Protein AF-A0A520I7R9-F1 (afdb_monomer_lite)

Foldseek 3Di:
DDDDDDDDDDPDPPDDPDDDPVPVCNVCLVVVLVVQLVVQLVVCCVPCPPCSSVQSNLCSQCQVVVHADQDLVSLLSPLVVLVSVLVVCCVVVVDDPVVNVVSLVVSLVSNVSSLLSNLLCLNDAPVSSVVSDDPSNPPDDPPVNVVSNVNSVVNVVVVVVVVVVD

Structure (mmCIF, N/CA/C/O backbone):
data_AF-A0A520I7R9-F1
#
_entry.id   AF-A0A520I7R9-F1
#
loop_
_atom_site.group_PDB
_atom_site.id
_atom_site.type_symbol
_atom_site.label_atom_id
_atom_site.label_alt_id
_atom_site.label_comp_id
_atom_site.label_asym_id
_atom_site.label_entity_id
_atom_site.label_seq_id
_atom_site.pdbx_PDB_ins_code
_atom_site.Cartn_x
_atom_site.Cartn_y
_atom_site.Cartn_z
_atom_site.occupancy
_atom_site.B_iso_or_equiv
_atom_site.auth_seq_id
_atom_site.auth_comp_id
_atom_site.auth_asym_id
_atom_site.auth_atom_id
_atom_site.pdbx_PDB_model_num
ATOM 1 N N . MET A 1 1 ? 19.667 33.633 4.169 1.00 46.28 1 MET A N 1
ATOM 2 C CA . MET A 1 1 ? 18.527 33.065 4.924 1.00 46.28 1 MET A CA 1
ATOM 3 C C . MET A 1 1 ? 17.908 34.174 5.756 1.00 46.28 1 MET A C 1
ATOM 5 O O . MET A 1 1 ? 18.568 34.655 6.665 1.00 46.28 1 MET A O 1
ATOM 9 N N . GLN A 1 2 ? 16.703 34.635 5.418 1.00 54.66 2 GLN A N 1
ATOM 10 C CA . GLN A 1 2 ? 15.961 35.559 6.283 1.00 54.66 2 GLN A CA 1
ATOM 11 C C . GLN A 1 2 ? 15.279 34.754 7.394 1.00 54.66 2 GLN A C 1
ATOM 13 O O . GLN A 1 2 ? 14.670 33.720 7.122 1.00 54.66 2 GLN A O 1
ATOM 18 N N . ALA A 1 3 ? 15.419 35.198 8.643 1.00 65.56 3 ALA A N 1
ATOM 19 C CA . ALA A 1 3 ? 14.772 34.566 9.783 1.00 65.56 3 ALA A CA 1
ATOM 20 C C . ALA A 1 3 ? 13.259 34.826 9.720 1.00 65.56 3 ALA A C 1
ATOM 22 O O . ALA A 1 3 ? 12.822 35.976 9.749 1.00 65.56 3 ALA A O 1
ATOM 23 N N . LEU A 1 4 ? 12.460 33.762 9.620 1.00 74.81 4 LEU A N 1
ATOM 24 C CA . LEU A 1 4 ? 11.009 33.848 9.777 1.00 74.81 4 LEU A CA 1
ATOM 25 C C . LEU A 1 4 ? 10.708 34.313 11.215 1.00 74.81 4 LEU A C 1
ATOM 27 O O . LEU A 1 4 ? 11.327 33.830 12.164 1.00 74.81 4 LEU A O 1
ATOM 31 N N . GLY A 1 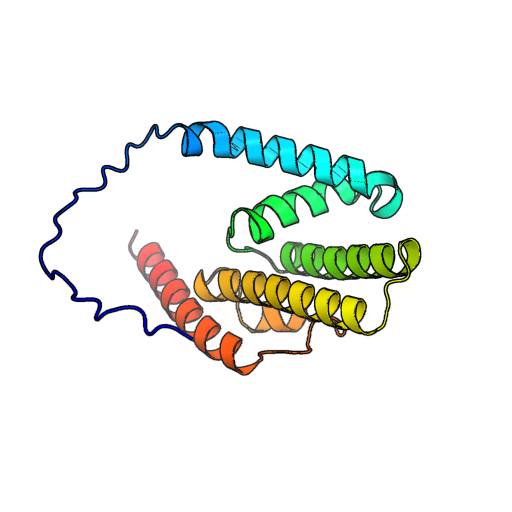5 ? 9.815 35.295 11.365 1.00 80.00 5 GLY A N 1
ATOM 32 C CA . GLY A 1 5 ? 9.499 35.929 12.650 1.00 80.00 5 GLY A CA 1
ATOM 33 C C . GLY A 1 5 ? 8.971 34.960 13.719 1.00 80.00 5 GLY A C 1
ATOM 34 O O . GLY A 1 5 ? 8.640 33.807 13.448 1.00 80.00 5 GLY A O 1
ATOM 35 N N . ARG A 1 6 ? 8.882 35.437 14.969 1.00 75.00 6 ARG A N 1
ATOM 36 C CA . ARG A 1 6 ? 8.417 34.628 16.108 1.00 75.00 6 ARG A CA 1
ATOM 37 C C . ARG A 1 6 ? 6.943 34.249 15.943 1.00 75.00 6 ARG A C 1
ATOM 39 O O . ARG A 1 6 ? 6.085 35.123 15.865 1.00 75.00 6 ARG A O 1
ATOM 46 N N . ILE A 1 7 ? 6.657 32.949 15.941 1.00 80.69 7 ILE A N 1
ATOM 47 C CA . ILE A 1 7 ? 5.293 32.414 15.974 1.00 80.69 7 ILE A CA 1
ATOM 48 C C . ILE A 1 7 ? 4.827 32.393 17.433 1.00 80.69 7 ILE A C 1
ATOM 50 O O . ILE A 1 7 ? 5.470 31.770 18.277 1.00 80.69 7 ILE A O 1
ATOM 54 N N . ALA A 1 8 ? 3.710 33.056 17.729 1.00 79.31 8 ALA A N 1
ATOM 55 C CA . ALA A 1 8 ? 3.035 32.972 19.022 1.00 79.31 8 ALA A CA 1
ATOM 56 C C . ALA A 1 8 ? 1.802 32.062 18.907 1.00 79.31 8 ALA A C 1
ATOM 58 O O . ALA A 1 8 ? 1.082 32.110 17.909 1.00 79.31 8 ALA A O 1
ATOM 59 N N . ARG A 1 9 ? 1.561 31.220 19.919 1.00 77.12 9 ARG A N 1
ATOM 60 C CA . ARG A 1 9 ? 0.374 30.358 19.995 1.00 77.12 9 ARG A CA 1
ATOM 61 C C . ARG A 1 9 ? -0.728 31.084 20.760 1.00 77.12 9 ARG A C 1
ATOM 63 O O . ARG A 1 9 ? -0.475 31.625 21.830 1.00 77.12 9 ARG A O 1
ATOM 70 N N . LEU A 1 10 ? -1.943 31.053 20.225 1.00 81.62 10 LEU A N 1
ATOM 71 C CA . LEU A 1 10 ? -3.146 31.438 20.956 1.00 81.62 10 LEU A CA 1
ATOM 72 C C . LEU A 1 10 ? -3.755 30.171 21.557 1.00 81.62 10 LEU A C 1
ATOM 74 O O . LEU A 1 10 ? -4.076 29.238 20.824 1.00 81.62 10 LEU A O 1
ATOM 78 N N . ASP A 1 11 ? -3.885 30.129 22.881 1.00 84.44 11 ASP A N 1
ATOM 79 C CA . ASP A 1 11 ? -4.464 28.975 23.586 1.00 84.44 11 ASP A CA 1
ATOM 80 C C . ASP A 1 11 ? -6.000 28.932 23.482 1.00 84.44 11 ASP A C 1
ATOM 82 O O . ASP A 1 11 ? -6.619 27.903 23.748 1.00 84.44 11 ASP A O 1
ATOM 86 N N . THR A 1 12 ? -6.621 30.027 23.037 1.00 79.94 12 THR A N 1
ATOM 87 C CA . THR A 1 12 ? -8.060 30.101 22.776 1.00 79.94 12 THR A CA 1
ATOM 88 C C . THR A 1 12 ? -8.368 29.622 21.354 1.00 79.94 12 THR A C 1
ATOM 90 O O . THR A 1 12 ? -7.868 30.219 20.396 1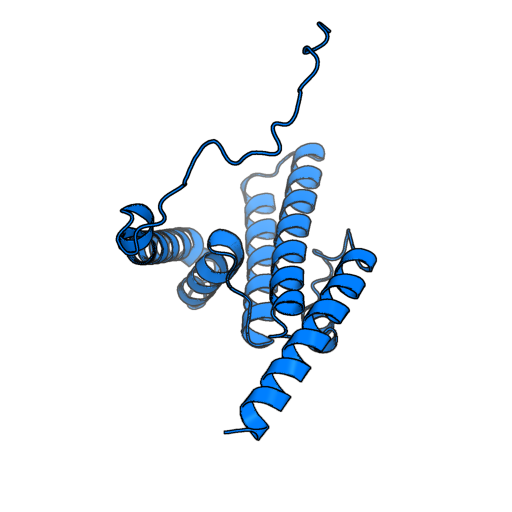.00 79.94 12 THR A O 1
ATOM 93 N N . PRO A 1 13 ? -9.228 28.604 21.165 1.00 76.94 13 PRO A N 1
ATOM 94 C CA . PRO A 1 13 ? -9.696 28.212 19.841 1.00 76.94 13 PRO A CA 1
ATOM 95 C C . PRO A 1 13 ? -10.516 29.346 19.208 1.00 76.94 13 PRO A C 1
ATOM 97 O O . PRO A 1 13 ? -11.668 29.568 19.568 1.00 76.94 13 PRO A O 1
ATOM 100 N N . LEU A 1 14 ? -9.926 30.074 18.257 1.00 81.44 14 LEU A N 1
ATOM 101 C CA . LEU A 1 14 ? -10.610 31.159 17.536 1.00 81.44 14 LEU A CA 1
ATOM 102 C C . LEU A 1 14 ? -11.451 30.665 16.353 1.00 81.44 14 LEU A C 1
ATOM 104 O O . LEU A 1 14 ? -12.133 31.447 15.695 1.00 81.44 14 LEU A O 1
ATOM 108 N N . THR A 1 15 ? -11.397 29.370 16.048 1.00 74.19 15 THR A N 1
ATOM 109 C CA . THR A 1 15 ? -12.120 28.781 14.923 1.00 74.19 15 THR A CA 1
ATOM 110 C C . THR A 1 15 ? -12.814 27.509 15.373 1.00 74.19 15 THR A C 1
ATOM 112 O O . THR A 1 15 ? -12.180 26.587 15.882 1.00 74.19 15 THR A O 1
ATOM 115 N N . ILE A 1 16 ? -14.123 27.437 15.145 1.00 69.38 16 ILE A N 1
ATOM 116 C CA . ILE A 1 16 ? -14.885 26.199 15.280 1.00 69.38 16 ILE A CA 1
ATOM 117 C C . ILE A 1 16 ? -14.922 25.563 13.895 1.00 69.38 16 ILE A C 1
ATOM 119 O O . ILE A 1 16 ? -15.700 25.971 13.031 1.00 69.38 16 ILE A O 1
ATOM 123 N N . TYR A 1 17 ? -14.060 24.575 13.664 1.00 68.50 17 TYR A N 1
ATOM 124 C CA . TYR A 1 17 ? -14.118 23.794 12.434 1.00 68.50 17 TYR A CA 1
ATOM 125 C C . TYR A 1 17 ? -15.322 22.848 12.506 1.00 68.50 17 TYR A C 1
ATOM 127 O O . TYR A 1 17 ? -15.293 21.828 13.195 1.00 68.50 17 TYR A O 1
ATOM 135 N N . ARG A 1 18 ? -16.414 23.199 11.820 1.00 61.78 18 ARG A N 1
ATOM 136 C CA . ARG A 1 18 ? -17.589 22.329 11.709 1.00 61.78 18 ARG A CA 1
ATOM 137 C C . ARG A 1 18 ? -17.289 21.181 10.744 1.00 61.78 18 ARG A C 1
ATOM 139 O O . ARG A 1 18 ? -17.260 21.364 9.532 1.00 61.78 18 ARG A O 1
ATOM 146 N N . GLN A 1 19 ? -17.115 19.977 11.286 1.00 60.16 19 GLN A N 1
ATOM 147 C CA . GLN A 1 19 ? -17.234 18.748 10.504 1.00 60.16 19 GLN A CA 1
ATOM 148 C C . GLN A 1 19 ? -18.719 18.423 10.323 1.00 60.16 19 GLN A C 1
ATOM 150 O O . GLN A 1 19 ? -19.396 18.011 11.260 1.00 60.16 19 GLN A O 1
ATOM 155 N N . HIS A 1 20 ? -19.237 18.628 9.116 1.00 60.69 20 HIS A N 1
ATOM 156 C CA . HIS A 1 20 ? -20.571 18.169 8.736 1.00 60.69 20 HIS A CA 1
ATOM 157 C C . HIS A 1 20 ? -20.495 16.712 8.266 1.00 60.69 20 HIS A C 1
ATOM 159 O O . HIS A 1 20 ? -19.585 16.362 7.511 1.00 60.69 20 HIS A O 1
ATOM 165 N N . GLU A 1 21 ? -21.464 15.867 8.638 1.00 54.50 21 GLU A N 1
ATOM 166 C CA . GLU A 1 21 ? -21.508 14.466 8.178 1.00 54.50 21 GLU A CA 1
ATOM 167 C C . GLU A 1 21 ? -21.552 14.327 6.645 1.00 54.50 21 GLU A C 1
ATOM 169 O O . GLU A 1 21 ? -21.110 13.312 6.112 1.00 54.50 21 GLU A O 1
ATOM 174 N N . GLY A 1 22 ? -22.011 15.367 5.937 1.00 55.97 22 GLY A N 1
ATOM 175 C CA . GLY A 1 22 ? -22.151 15.417 4.480 1.00 55.97 22 GLY A CA 1
ATOM 176 C C . GLY A 1 22 ? -21.087 16.225 3.735 1.00 55.97 22 GLY A C 1
ATOM 177 O O . GLY A 1 22 ? -21.372 16.693 2.634 1.00 55.97 22 GLY A O 1
ATOM 178 N N . GLY A 1 23 ? -19.895 16.435 4.306 1.00 59.22 23 GLY A N 1
ATOM 179 C CA . GLY A 1 23 ? -18.802 17.091 3.584 1.00 59.22 23 GLY A CA 1
ATOM 180 C C . GLY A 1 23 ? -18.589 16.444 2.210 1.00 59.22 23 GLY A C 1
ATOM 181 O O . GLY A 1 23 ? -18.520 15.219 2.108 1.00 59.22 23 GLY A O 1
ATOM 182 N N . VAL A 1 24 ? -18.499 17.261 1.159 1.00 54.56 24 VAL A N 1
ATOM 183 C CA . VAL A 1 24 ? -18.328 16.837 -0.244 1.00 54.56 24 VAL A CA 1
ATOM 184 C C . VAL A 1 24 ? -17.248 15.750 -0.363 1.00 54.56 24 VAL A C 1
ATOM 186 O O . VAL A 1 24 ? -17.478 14.697 -0.949 1.00 54.56 24 VAL A O 1
ATOM 189 N N . SER A 1 25 ? -16.124 15.930 0.330 1.00 60.47 25 SER A N 1
ATOM 190 C CA . SER A 1 25 ? -15.003 14.985 0.364 1.00 60.47 25 SER A CA 1
ATOM 191 C C . SER A 1 25 ? -15.335 13.601 0.946 1.00 60.47 25 SER A C 1
ATOM 193 O O . SER A 1 25 ? -14.678 12.630 0.589 1.00 60.47 25 SER A O 1
ATOM 195 N N . LYS A 1 26 ? -16.342 13.482 1.825 1.00 58.59 26 LYS A N 1
ATOM 196 C CA . LYS A 1 26 ? -16.782 12.205 2.417 1.00 58.59 26 LYS A CA 1
ATOM 197 C C . LYS A 1 26 ? -17.733 11.456 1.478 1.00 58.59 26 LYS A C 1
ATOM 199 O O . LYS A 1 26 ? -17.598 10.248 1.332 1.00 58.59 26 LYS A O 1
ATOM 204 N N . ARG A 1 27 ? -18.628 12.178 0.785 1.00 62.81 27 ARG A N 1
ATOM 205 C CA . ARG A 1 27 ? -19.547 11.610 -0.224 1.00 62.81 27 ARG A CA 1
ATOM 206 C C . ARG A 1 27 ? -18.817 11.014 -1.426 1.00 62.81 27 ARG A C 1
ATOM 208 O O . ARG A 1 27 ? -19.257 10.006 -1.956 1.00 62.81 27 ARG A O 1
ATOM 215 N N . PHE A 1 28 ? -17.695 11.606 -1.826 1.00 73.56 28 PHE A N 1
ATOM 216 C CA . PHE A 1 28 ? -16.906 11.109 -2.955 1.00 73.56 28 PHE A CA 1
ATOM 217 C C . PHE A 1 28 ? -15.776 10.159 -2.553 1.00 73.56 28 PHE A C 1
ATOM 219 O O . PHE A 1 28 ? -15.069 9.678 -3.431 1.00 73.56 28 PHE A O 1
ATOM 226 N N . ALA A 1 29 ? -15.582 9.865 -1.262 1.00 80.25 29 ALA A N 1
ATOM 227 C CA . ALA A 1 29 ? -14.503 8.982 -0.819 1.00 80.25 29 ALA A CA 1
ATOM 228 C C . ALA A 1 29 ? -14.627 7.575 -1.426 1.00 80.25 29 ALA A C 1
ATOM 230 O O . ALA A 1 29 ? -13.636 7.020 -1.894 1.00 80.25 29 ALA A O 1
ATOM 231 N N . GLU A 1 30 ? -15.846 7.039 -1.485 1.00 84.12 30 GLU A N 1
ATOM 232 C CA . GLU A 1 30 ? -16.133 5.738 -2.098 1.00 84.12 30 GLU A CA 1
ATOM 233 C C . GLU A 1 30 ? -15.914 5.773 -3.613 1.00 84.12 30 GLU A C 1
ATOM 235 O O . GLU A 1 30 ? -15.233 4.909 -4.158 1.00 84.12 30 GLU A O 1
ATOM 240 N N . THR A 1 31 ? -16.400 6.817 -4.292 1.00 87.81 31 THR A N 1
ATOM 241 C CA . THR A 1 31 ? -16.191 7.007 -5.736 1.00 87.81 31 THR A CA 1
ATOM 242 C C . THR A 1 31 ? -14.711 7.158 -6.088 1.00 87.81 31 THR A C 1
ATOM 244 O O . THR A 1 31 ? -14.246 6.569 -7.064 1.00 87.81 31 THR A O 1
ATOM 247 N N . MET A 1 32 ? -13.952 7.920 -5.295 1.00 89.06 32 MET A N 1
ATOM 248 C CA . MET A 1 32 ? -12.509 8.090 -5.472 1.00 89.06 32 MET A CA 1
ATOM 249 C C . MET A 1 32 ? -11.767 6.780 -5.223 1.00 89.06 32 MET A C 1
ATOM 251 O O . MET A 1 32 ? -10.892 6.436 -6.011 1.00 89.06 32 MET A O 1
ATOM 255 N N . ALA A 1 33 ? -12.129 6.032 -4.177 1.00 91.12 33 ALA A N 1
ATOM 256 C CA . ALA A 1 33 ? -11.533 4.730 -3.905 1.00 91.12 33 ALA A CA 1
ATOM 257 C C . ALA A 1 33 ? -11.802 3.747 -5.052 1.00 91.12 33 ALA A C 1
ATOM 259 O O . ALA A 1 33 ? -10.862 3.158 -5.573 1.00 91.12 33 ALA A O 1
ATOM 260 N N . ALA A 1 34 ? -13.052 3.643 -5.512 1.00 92.38 34 ALA A N 1
ATOM 261 C CA . ALA A 1 34 ? -13.425 2.781 -6.631 1.00 92.38 34 ALA A CA 1
ATOM 262 C C . ALA A 1 34 ? -12.691 3.168 -7.925 1.00 92.38 34 ALA A C 1
ATOM 264 O O . ALA A 1 34 ? -12.161 2.306 -8.625 1.00 92.38 34 ALA A O 1
ATOM 265 N N . SER A 1 35 ? -12.600 4.469 -8.214 1.00 94.25 35 SER A N 1
ATOM 266 C CA . SER A 1 35 ? -11.885 4.974 -9.390 1.00 94.25 35 SER A CA 1
ATOM 267 C C . SER A 1 35 ? -10.386 4.689 -9.306 1.00 94.25 35 SER A C 1
ATOM 269 O O . SER A 1 35 ? -9.802 4.224 -10.280 1.00 94.25 35 SER A O 1
ATOM 271 N N . ALA A 1 36 ? -9.766 4.914 -8.144 1.00 94.81 36 ALA A N 1
ATOM 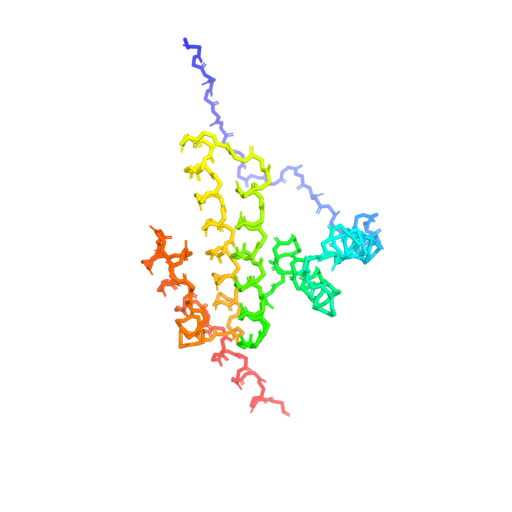272 C CA . ALA A 1 36 ? -8.354 4.618 -7.919 1.00 94.81 36 ALA A CA 1
ATOM 273 C C . ALA A 1 36 ? -8.064 3.116 -8.031 1.00 94.81 36 ALA A C 1
ATOM 275 O O . ALA A 1 36 ? -7.078 2.736 -8.655 1.00 94.81 36 ALA A O 1
ATOM 276 N N . THR A 1 37 ? -8.934 2.262 -7.484 1.00 97.25 37 THR A N 1
ATOM 277 C CA . THR A 1 37 ? -8.804 0.804 -7.600 1.00 97.25 37 THR A CA 1
ATOM 278 C C . THR A 1 37 ? -8.874 0.373 -9.056 1.00 97.25 37 THR A C 1
ATOM 280 O O . THR A 1 37 ? -8.015 -0.385 -9.493 1.00 97.25 37 THR A O 1
ATOM 283 N N . ARG A 1 38 ? -9.841 0.893 -9.822 1.00 97.31 38 ARG A N 1
ATOM 284 C CA . ARG A 1 38 ? -9.969 0.584 -11.248 1.00 97.31 38 ARG A CA 1
ATOM 285 C C . ARG A 1 38 ? -8.717 0.988 -12.028 1.00 97.31 38 ARG A C 1
ATOM 287 O O . ARG A 1 38 ? -8.148 0.156 -12.720 1.00 97.31 38 ARG A O 1
ATOM 294 N N . VAL A 1 39 ? -8.256 2.231 -11.866 1.00 97.44 39 VAL A N 1
ATOM 295 C CA . VAL A 1 39 ? -7.067 2.741 -12.571 1.00 97.44 39 VAL A CA 1
ATOM 296 C C . VAL A 1 39 ? -5.814 1.939 -12.217 1.00 97.44 39 VAL A C 1
ATOM 298 O O . VAL A 1 39 ? -5.043 1.597 -13.107 1.00 97.44 39 VAL A O 1
ATOM 301 N N . LEU A 1 40 ? -5.606 1.615 -10.937 1.00 95.88 40 LEU A N 1
ATOM 302 C CA . LEU A 1 40 ? -4.450 0.822 -10.510 1.00 95.88 40 LEU A CA 1
ATOM 303 C C . LEU A 1 40 ? -4.512 -0.621 -11.018 1.00 95.88 40 LEU A C 1
ATOM 305 O O . LEU A 1 40 ? -3.476 -1.162 -11.392 1.00 95.88 40 LEU A O 1
ATOM 309 N N . ALA A 1 41 ? -5.697 -1.236 -11.038 1.00 97.19 41 ALA A N 1
ATOM 310 C CA . ALA A 1 41 ? -5.868 -2.579 -11.580 1.00 97.19 41 ALA A CA 1
ATOM 311 C C . ALA A 1 41 ? -5.566 -2.596 -13.084 1.00 97.19 41 ALA A C 1
ATOM 313 O O . ALA A 1 41 ? -4.732 -3.378 -13.517 1.00 97.19 41 ALA A O 1
ATOM 314 N N . GLU A 1 42 ? -6.158 -1.677 -13.854 1.00 96.88 42 GLU A N 1
ATOM 315 C CA . GLU A 1 42 ? -5.930 -1.553 -15.301 1.00 96.88 42 GLU A CA 1
ATOM 316 C C . GLU A 1 42 ? -4.454 -1.277 -15.632 1.00 96.88 42 GLU A C 1
ATOM 318 O O . GLU A 1 42 ? -3.884 -1.908 -16.518 1.00 96.88 42 GLU A O 1
ATOM 323 N N . ALA A 1 43 ? -3.802 -0.370 -14.897 1.00 94.56 43 ALA A N 1
ATOM 324 C CA . ALA A 1 43 ? -2.405 -0.004 -15.141 1.00 94.56 43 ALA A CA 1
ATOM 325 C C . ALA A 1 43 ? -1.411 -1.146 -14.871 1.00 94.56 43 ALA A C 1
ATOM 327 O O . ALA A 1 43 ? -0.304 -1.145 -15.414 1.00 94.56 43 ALA A O 1
ATOM 328 N N . HIS A 1 44 ? -1.784 -2.103 -14.021 1.00 94.31 44 HIS A N 1
ATOM 329 C CA . HIS A 1 44 ? -0.916 -3.200 -13.603 1.00 94.31 44 HIS A CA 1
ATOM 330 C C . HIS A 1 44 ? -1.434 -4.582 -14.017 1.00 94.31 44 HIS A C 1
ATOM 332 O O . HIS A 1 44 ? -0.827 -5.578 -13.629 1.00 94.31 44 HIS A O 1
ATOM 338 N N . ASP A 1 45 ? -2.483 -4.652 -14.840 1.00 93.38 45 ASP A N 1
ATOM 339 C CA . ASP A 1 45 ? -3.116 -5.899 -15.286 1.00 93.38 45 ASP A CA 1
ATOM 340 C C . ASP A 1 45 ? -2.121 -6.827 -15.990 1.00 93.38 45 ASP A C 1
ATOM 342 O O . ASP A 1 45 ? -1.921 -7.963 -15.573 1.00 93.38 45 ASP A O 1
ATOM 346 N N . THR A 1 46 ? -1.353 -6.304 -16.950 1.00 92.44 46 THR A N 1
ATOM 347 C CA . THR A 1 46 ? -0.313 -7.063 -17.668 1.00 92.44 46 THR A CA 1
ATOM 348 C C . THR A 1 46 ? 0.706 -7.726 -16.737 1.00 92.44 46 THR A C 1
ATOM 350 O O . THR A 1 46 ? 1.335 -8.714 -17.110 1.00 92.44 46 THR A O 1
ATOM 353 N N . ARG A 1 47 ? 0.916 -7.168 -15.539 1.00 90.94 47 ARG A N 1
ATOM 354 C CA . ARG A 1 47 ? 1.943 -7.640 -14.608 1.00 90.94 47 ARG A CA 1
ATOM 355 C C . ARG A 1 47 ? 1.393 -8.481 -13.465 1.00 90.94 47 ARG A C 1
ATOM 357 O O . ARG A 1 47 ? 2.011 -9.473 -13.098 1.00 90.94 47 ARG A O 1
ATOM 364 N N . LEU A 1 48 ? 0.280 -8.062 -12.878 1.00 92.31 48 LEU A N 1
ATOM 365 C CA . LEU A 1 48 ? -0.324 -8.722 -11.724 1.00 92.31 48 LEU A CA 1
ATOM 366 C C . LEU A 1 48 ? -1.397 -9.742 -12.136 1.00 92.31 48 LEU A C 1
ATOM 368 O O . LEU A 1 48 ? -1.777 -10.574 -11.313 1.00 92.31 48 LEU A O 1
ATOM 372 N N . GLY A 1 49 ? -1.870 -9.695 -13.385 1.00 93.62 49 GLY A N 1
ATOM 373 C CA . GLY A 1 49 ? -2.915 -10.564 -13.923 1.00 93.62 49 GLY A CA 1
ATOM 374 C C . GLY A 1 49 ? -4.134 -10.603 -13.009 1.00 93.62 49 GLY A C 1
ATOM 375 O O . GLY A 1 49 ? -4.579 -9.579 -12.492 1.00 93.62 49 GLY A O 1
ATOM 376 N N . ASP A 1 50 ? -4.596 -11.813 -12.698 1.00 93.88 50 ASP A N 1
ATOM 377 C CA . ASP A 1 50 ? -5.746 -12.059 -11.820 1.00 93.88 50 ASP A CA 1
ATOM 378 C C . ASP A 1 50 ? -5.622 -11.420 -10.422 1.00 93.88 50 ASP A C 1
ATOM 380 O O . ASP A 1 50 ? -6.626 -11.209 -9.739 1.00 93.88 50 ASP A O 1
ATOM 384 N N . GLN A 1 51 ? -4.405 -11.096 -9.969 1.00 93.94 51 GLN A N 1
ATOM 385 C CA . GLN A 1 51 ? -4.184 -10.420 -8.688 1.00 93.94 51 GLN A CA 1
ATOM 386 C C . GLN A 1 51 ? -4.354 -8.898 -8.765 1.00 93.94 51 GLN A C 1
ATOM 388 O O . GLN A 1 51 ? -4.489 -8.265 -7.715 1.00 93.94 51 GLN A O 1
ATOM 393 N N . ALA A 1 52 ? -4.374 -8.292 -9.958 1.00 95.44 52 ALA A N 1
ATOM 394 C CA . ALA A 1 52 ? -4.413 -6.839 -10.127 1.00 95.44 52 ALA A CA 1
ATOM 395 C C . ALA A 1 52 ? -5.594 -6.175 -9.391 1.00 95.44 52 ALA A C 1
ATOM 397 O O . ALA A 1 52 ? -5.354 -5.211 -8.655 1.00 95.44 52 ALA A O 1
ATOM 398 N N . PRO A 1 53 ? -6.841 -6.691 -9.466 1.00 96.88 53 PRO A N 1
ATOM 399 C CA . PRO A 1 53 ? -7.967 -6.089 -8.752 1.00 96.88 53 PRO A CA 1
ATOM 400 C C . PRO A 1 53 ? -7.808 -6.149 -7.227 1.00 96.88 53 PRO A C 1
ATOM 402 O O . PRO A 1 53 ? -8.061 -5.162 -6.531 1.00 96.88 53 PRO A O 1
ATOM 405 N N . ALA A 1 54 ? -7.353 -7.289 -6.695 1.00 96.69 54 ALA A N 1
ATOM 406 C CA . ALA A 1 54 ? -7.186 -7.492 -5.257 1.00 96.69 54 ALA A CA 1
ATOM 407 C C . ALA A 1 54 ? -6.039 -6.636 -4.696 1.00 96.69 54 ALA A C 1
ATOM 409 O O . ALA A 1 54 ? -6.189 -5.971 -3.667 1.00 96.69 54 ALA A O 1
ATOM 410 N N . ALA A 1 55 ? -4.913 -6.601 -5.407 1.00 96.88 55 ALA A N 1
ATOM 411 C CA . ALA A 1 55 ? -3.754 -5.787 -5.077 1.00 96.88 55 ALA A CA 1
ATOM 412 C C . ALA A 1 55 ? -4.086 -4.285 -5.107 1.00 96.88 55 ALA A C 1
ATOM 414 O O . ALA A 1 55 ? -3.777 -3.557 -4.158 1.00 96.88 55 ALA A O 1
ATOM 415 N N . ALA A 1 56 ? -4.785 -3.822 -6.148 1.00 97.50 56 ALA A N 1
ATOM 416 C CA . ALA A 1 56 ? -5.226 -2.436 -6.269 1.00 97.50 56 ALA A CA 1
ATOM 417 C C . ALA A 1 56 ? -6.181 -2.035 -5.136 1.00 97.50 56 ALA A C 1
ATOM 419 O O . ALA A 1 56 ? -5.998 -0.987 -4.513 1.00 97.50 56 ALA A O 1
ATOM 420 N N . ALA A 1 57 ? -7.170 -2.876 -4.816 1.00 97.31 57 ALA A N 1
ATOM 421 C CA . ALA A 1 57 ? -8.086 -2.631 -3.705 1.00 97.31 57 ALA A CA 1
ATOM 422 C C . ALA A 1 57 ? -7.336 -2.530 -2.364 1.00 97.31 57 ALA A C 1
ATOM 424 O O . ALA A 1 57 ? -7.570 -1.598 -1.587 1.00 97.31 57 ALA A O 1
ATOM 425 N N . ALA A 1 58 ? -6.383 -3.434 -2.119 1.00 97.12 58 ALA A N 1
ATOM 426 C CA . ALA A 1 58 ? -5.572 -3.429 -0.906 1.00 97.12 58 ALA A CA 1
ATOM 427 C C . ALA A 1 58 ? -4.687 -2.172 -0.800 1.00 97.12 58 ALA A C 1
ATOM 429 O O . ALA A 1 58 ? -4.628 -1.541 0.260 1.00 97.12 58 ALA A O 1
ATOM 430 N N . LEU A 1 59 ? -4.038 -1.749 -1.890 1.00 96.75 59 LEU A N 1
ATOM 431 C CA . LEU A 1 59 ? -3.226 -0.528 -1.913 1.00 96.75 59 LEU A CA 1
ATOM 432 C C . LEU A 1 59 ? -4.075 0.731 -1.685 1.00 96.75 59 LEU A C 1
ATOM 434 O O . LEU A 1 59 ? -3.697 1.586 -0.880 1.00 96.75 59 LEU A O 1
ATOM 438 N N . VAL A 1 60 ? -5.246 0.839 -2.313 1.00 96.69 60 VAL A N 1
ATOM 439 C CA . VAL A 1 60 ? -6.157 1.974 -2.089 1.00 96.69 60 VAL A CA 1
ATOM 440 C C . VAL A 1 60 ? -6.616 2.023 -0.632 1.00 96.69 60 VAL A C 1
ATOM 442 O O . VAL A 1 60 ? -6.511 3.066 0.017 1.00 96.69 60 VAL A O 1
ATOM 445 N N . ALA A 1 61 ? -7.056 0.898 -0.070 1.00 95.62 61 ALA A N 1
ATOM 446 C CA . ALA A 1 61 ? -7.543 0.856 1.304 1.00 95.62 61 ALA A CA 1
ATOM 447 C C . ALA A 1 61 ? -6.437 1.174 2.326 1.00 95.62 61 ALA A C 1
ATOM 449 O O . ALA A 1 61 ? -6.626 1.982 3.239 1.00 95.62 61 ALA A O 1
ATOM 450 N N . HIS A 1 62 ? -5.263 0.562 2.179 1.00 95.50 62 HIS A N 1
ATOM 451 C CA . HIS A 1 62 ? -4.266 0.531 3.249 1.00 95.50 62 HIS A CA 1
ATOM 452 C C . HIS A 1 62 ? -3.127 1.533 3.052 1.00 95.50 62 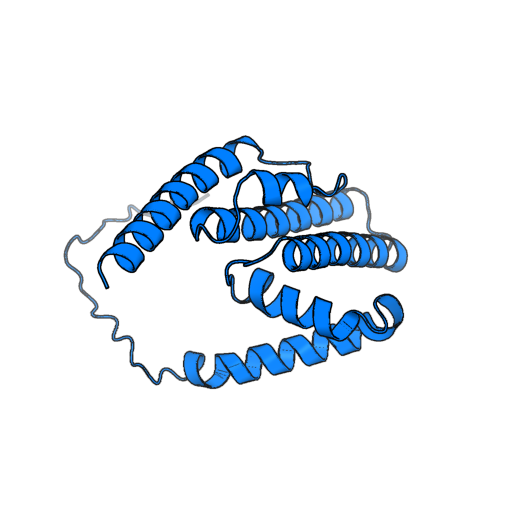HIS A C 1
ATOM 454 O O . HIS A 1 62 ? -2.658 2.127 4.027 1.00 95.50 62 HIS A O 1
ATOM 460 N N . ASN A 1 63 ? -2.716 1.797 1.808 1.00 93.69 63 ASN A N 1
ATOM 461 C CA . ASN A 1 63 ? -1.712 2.818 1.518 1.00 93.69 63 ASN A CA 1
ATOM 462 C C . ASN A 1 63 ? -2.338 4.209 1.341 1.00 93.69 63 ASN A C 1
ATOM 464 O O . ASN A 1 63 ? -1.820 5.166 1.920 1.00 93.69 63 ASN A O 1
ATOM 468 N N . MET A 1 64 ? -3.435 4.347 0.588 1.00 91.56 64 MET A N 1
ATOM 469 C CA . MET A 1 64 ? -4.035 5.665 0.317 1.00 91.56 64 MET A CA 1
ATOM 470 C C . MET A 1 64 ? -4.966 6.112 1.447 1.00 91.56 64 MET A C 1
ATOM 472 O O . MET A 1 64 ? -4.727 7.153 2.056 1.00 91.56 64 MET A O 1
ATOM 476 N N . ALA A 1 65 ? -5.973 5.304 1.786 1.00 90.88 65 ALA A N 1
ATOM 477 C CA . ALA A 1 65 ? -6.970 5.646 2.804 1.00 90.88 65 ALA A CA 1
ATOM 478 C C . ALA A 1 65 ? -6.503 5.397 4.252 1.00 90.88 65 ALA A C 1
ATOM 480 O O . ALA A 1 65 ? -7.211 5.744 5.197 1.00 90.88 65 ALA A O 1
ATOM 481 N N . LYS A 1 66 ? -5.309 4.814 4.442 1.00 92.62 66 LYS A N 1
ATOM 482 C CA . LYS A 1 66 ? -4.720 4.493 5.758 1.00 92.62 66 LYS A CA 1
ATOM 483 C C . LYS A 1 66 ? -5.639 3.638 6.641 1.00 92.62 66 LYS A C 1
ATOM 485 O O . LYS A 1 66 ? -5.583 3.723 7.870 1.00 92.62 66 LYS A O 1
ATOM 490 N N . ALA A 1 67 ? -6.477 2.796 6.035 1.00 93.31 67 ALA A N 1
ATOM 491 C CA . ALA A 1 67 ? -7.272 1.831 6.776 1.00 93.31 67 ALA A CA 1
ATOM 492 C C . ALA A 1 67 ? -6.350 0.755 7.382 1.00 93.31 67 ALA A C 1
ATOM 494 O O . ALA A 1 67 ? -5.408 0.307 6.722 1.00 93.31 67 ALA A O 1
ATOM 495 N N . PRO A 1 68 ? -6.591 0.299 8.621 1.00 92.69 68 PRO A N 1
ATOM 496 C CA . PRO A 1 68 ? -5.774 -0.749 9.219 1.00 92.69 68 PRO A CA 1
ATOM 497 C C . PRO A 1 68 ? -6.012 -2.104 8.542 1.00 92.69 68 PRO A C 1
ATOM 499 O O . PRO A 1 68 ? -7.157 -2.515 8.348 1.00 92.69 68 PRO A O 1
ATOM 502 N N . VAL A 1 69 ? -4.924 -2.810 8.224 1.00 94.75 69 VAL A N 1
ATOM 503 C CA . VAL A 1 69 ? -4.955 -4.184 7.693 1.00 94.75 69 VAL A CA 1
ATOM 504 C C . VAL A 1 69 ? -5.444 -5.140 8.779 1.00 94.75 69 VAL A C 1
ATOM 506 O O . VAL A 1 69 ? -5.008 -5.023 9.926 1.00 94.75 69 VAL A O 1
ATOM 509 N N . ARG A 1 70 ? -6.362 -6.056 8.452 1.00 92.62 70 ARG A N 1
ATOM 510 C CA . ARG A 1 70 ? -7.040 -6.909 9.447 1.00 92.62 70 ARG A CA 1
ATOM 511 C C . ARG A 1 70 ? -6.485 -8.322 9.570 1.00 92.62 70 ARG A C 1
ATOM 513 O O . ARG A 1 70 ? -6.626 -8.910 10.636 1.00 92.62 70 ARG A O 1
ATOM 520 N N . ASP A 1 71 ? -5.841 -8.829 8.531 1.00 93.19 71 ASP A N 1
ATOM 521 C CA . ASP A 1 71 ? -5.357 -10.203 8.455 1.00 93.19 71 ASP A CA 1
ATOM 522 C C . ASP A 1 71 ? -3.967 -10.277 7.799 1.00 93.19 71 ASP A C 1
ATOM 524 O O . ASP A 1 71 ? -3.513 -9.352 7.118 1.00 93.19 71 ASP A O 1
ATOM 528 N N . LEU A 1 72 ? -3.269 -11.386 8.046 1.00 92.19 72 LEU A N 1
ATOM 529 C CA . LEU A 1 72 ? -1.914 -11.611 7.546 1.00 92.19 72 LEU A CA 1
ATOM 530 C C . LEU A 1 72 ? -1.871 -11.791 6.022 1.00 92.19 72 LEU A C 1
ATOM 532 O O . LEU A 1 72 ? -0.885 -11.398 5.403 1.00 92.19 72 LEU A O 1
ATOM 536 N N . ALA A 1 73 ? -2.906 -12.376 5.413 1.00 94.44 73 ALA A N 1
ATOM 537 C CA . ALA A 1 73 ? -2.922 -12.640 3.976 1.00 94.44 73 ALA A CA 1
ATOM 538 C C . ALA A 1 73 ? -2.958 -11.327 3.186 1.00 94.44 73 ALA A C 1
ATOM 540 O O . ALA A 1 73 ? -2.137 -11.131 2.293 1.00 94.44 73 ALA A O 1
ATOM 541 N N . THR A 1 74 ? -3.805 -10.382 3.595 1.00 95.56 74 THR A N 1
ATOM 542 C CA . THR A 1 74 ? -3.846 -9.027 3.037 1.00 95.56 74 THR A CA 1
ATOM 543 C C . THR A 1 74 ? -2.515 -8.302 3.237 1.00 95.56 74 THR A C 1
ATOM 545 O O . THR A 1 74 ? -2.026 -7.641 2.323 1.00 95.56 74 THR A O 1
ATOM 548 N N . LEU A 1 75 ? -1.880 -8.442 4.409 1.00 94.44 75 LEU A N 1
ATOM 549 C CA . LEU A 1 75 ? -0.580 -7.812 4.658 1.00 94.44 75 LEU A CA 1
ATOM 550 C C . LEU A 1 75 ? 0.518 -8.382 3.742 1.00 94.44 75 LEU A C 1
ATOM 552 O O . LEU A 1 75 ? 1.310 -7.616 3.196 1.00 94.44 75 LEU A O 1
ATOM 556 N N . LYS A 1 76 ? 0.529 -9.705 3.532 1.00 93.75 76 LYS A N 1
ATOM 557 C CA . LYS A 1 76 ? 1.439 -10.379 2.594 1.00 93.75 76 LYS A CA 1
ATOM 558 C C . LYS A 1 76 ? 1.182 -9.967 1.147 1.00 93.75 76 LYS A C 1
ATOM 560 O O . LYS A 1 76 ? 2.145 -9.658 0.458 1.00 93.75 76 LYS A O 1
ATOM 565 N N . LEU A 1 77 ? -0.084 -9.892 0.726 1.00 95.19 77 LEU A N 1
ATOM 566 C CA . LEU A 1 77 ? -0.477 -9.429 -0.608 1.00 95.19 77 LEU A CA 1
ATOM 567 C C . LEU A 1 77 ? 0.062 -8.022 -0.889 1.00 95.19 77 LEU A C 1
ATOM 569 O O . LEU A 1 77 ? 0.631 -7.778 -1.949 1.00 95.19 77 LEU A O 1
ATOM 573 N N . ILE A 1 78 ? -0.081 -7.096 0.063 1.00 95.25 78 ILE A N 1
ATOM 574 C CA . ILE A 1 78 ? 0.452 -5.734 -0.080 1.00 95.25 78 ILE A CA 1
ATOM 575 C C . ILE A 1 78 ? 1.976 -5.768 -0.201 1.00 95.25 78 ILE A C 1
ATOM 577 O O . ILE A 1 78 ? 2.524 -5.128 -1.095 1.00 95.25 78 ILE A O 1
ATOM 581 N N . GLY A 1 79 ? 2.653 -6.509 0.682 1.00 93.31 79 GLY A N 1
ATOM 582 C CA . GLY A 1 79 ? 4.111 -6.623 0.679 1.00 93.31 79 GLY A CA 1
ATOM 583 C C . GLY A 1 79 ? 4.646 -7.154 -0.650 1.00 93.31 79 GLY A C 1
ATOM 584 O O . GLY A 1 79 ? 5.482 -6.503 -1.269 1.00 93.31 79 GLY A O 1
ATOM 585 N N . SER A 1 80 ? 4.114 -8.281 -1.132 1.00 92.94 80 SER A N 1
ATOM 586 C CA . SER A 1 80 ? 4.525 -8.867 -2.412 1.00 92.94 80 SER A CA 1
ATOM 587 C C . SER A 1 80 ? 4.213 -7.948 -3.593 1.00 92.94 80 SER A C 1
ATOM 589 O O . SER A 1 80 ? 5.035 -7.811 -4.492 1.00 92.94 80 SER A O 1
ATOM 591 N N . THR A 1 81 ? 3.064 -7.265 -3.569 1.00 94.81 81 THR A N 1
ATOM 592 C CA . THR A 1 81 ? 2.695 -6.299 -4.614 1.00 94.81 81 THR A CA 1
ATOM 593 C C . THR A 1 81 ? 3.688 -5.139 -4.672 1.00 94.81 81 THR A C 1
ATOM 595 O O . THR A 1 81 ? 4.111 -4.761 -5.758 1.00 94.81 81 THR A O 1
ATOM 598 N N . LEU A 1 82 ? 4.090 -4.570 -3.530 1.00 94.06 82 LEU A N 1
ATOM 599 C CA . LEU A 1 82 ? 5.056 -3.465 -3.506 1.00 94.06 82 LEU A CA 1
ATOM 600 C C . LEU A 1 82 ? 6.411 -3.880 -4.093 1.00 94.06 82 LEU A C 1
ATOM 602 O O . LEU A 1 82 ? 6.952 -3.145 -4.915 1.00 94.06 82 LEU A O 1
ATOM 606 N N . VAL A 1 83 ? 6.914 -5.065 -3.729 1.00 92.81 83 VAL A N 1
ATOM 607 C CA . VAL A 1 83 ? 8.175 -5.606 -4.270 1.00 92.81 83 VAL A CA 1
ATOM 608 C C . VAL A 1 83 ? 8.085 -5.822 -5.781 1.00 92.81 83 VAL A C 1
ATOM 610 O O . VAL A 1 83 ? 9.013 -5.475 -6.515 1.00 92.81 83 VAL A O 1
ATOM 613 N N . GLU A 1 84 ? 6.964 -6.364 -6.254 1.00 93.31 84 GLU A N 1
ATOM 614 C CA . GLU A 1 84 ? 6.730 -6.625 -7.674 1.00 93.31 84 GLU A CA 1
ATOM 615 C C . GLU A 1 84 ? 6.677 -5.324 -8.487 1.00 93.31 84 GLU A C 1
ATOM 617 O O . GLU A 1 84 ? 7.327 -5.214 -9.527 1.00 93.31 84 GLU A O 1
ATOM 622 N N . LEU A 1 85 ? 5.945 -4.317 -7.997 1.00 93.31 85 LEU A N 1
ATOM 623 C CA . LEU A 1 85 ? 5.813 -3.013 -8.651 1.00 93.31 85 LEU A CA 1
ATOM 624 C C . LEU A 1 85 ? 7.127 -2.227 -8.652 1.00 93.31 85 LEU A C 1
ATOM 626 O O . LEU A 1 85 ? 7.479 -1.639 -9.674 1.00 93.31 85 LEU A O 1
ATOM 630 N N . GLU A 1 86 ? 7.872 -2.237 -7.545 1.00 92.75 86 GLU A N 1
ATOM 631 C CA . GLU A 1 86 ? 9.202 -1.626 -7.475 1.00 92.75 86 GLU A CA 1
ATOM 632 C C . GLU A 1 86 ? 10.155 -2.289 -8.475 1.00 92.75 86 GLU A C 1
ATOM 634 O O . GLU A 1 86 ? 10.767 -1.609 -9.300 1.00 92.75 86 GLU A O 1
ATOM 639 N N . SER A 1 87 ? 10.218 -3.623 -8.479 1.00 92.00 87 SER A N 1
ATOM 640 C CA . SER A 1 87 ? 11.056 -4.383 -9.414 1.00 92.00 87 SER A CA 1
ATOM 641 C C . SER A 1 87 ? 10.702 -4.080 -10.873 1.00 92.00 87 SER A C 1
ATOM 643 O O . SER A 1 87 ? 11.594 -3.884 -11.702 1.00 92.00 87 SER A O 1
ATOM 645 N N . ALA A 1 88 ? 9.405 -3.980 -11.186 1.00 92.44 88 ALA A N 1
ATOM 646 C CA . ALA A 1 88 ? 8.917 -3.601 -12.509 1.00 92.44 88 ALA A CA 1
ATOM 647 C C . ALA A 1 88 ? 9.393 -2.207 -12.920 1.00 92.44 88 ALA A C 1
ATOM 649 O O . ALA A 1 88 ? 9.940 -2.027 -14.009 1.00 92.44 88 ALA A O 1
ATOM 650 N N . PHE A 1 89 ? 9.199 -1.233 -12.031 1.00 93.25 89 PHE A N 1
ATOM 651 C CA . PHE A 1 89 ? 9.553 0.158 -12.267 1.00 93.25 89 PHE A CA 1
ATOM 652 C C . PHE A 1 89 ? 11.055 0.300 -12.531 1.00 93.25 89 PHE A C 1
ATOM 654 O O . PHE A 1 89 ? 11.469 0.937 -13.503 1.00 93.25 89 PHE A O 1
ATOM 661 N N . LEU A 1 90 ? 11.879 -0.350 -11.704 1.00 94.19 90 LEU A N 1
ATOM 662 C CA . LEU A 1 90 ? 13.333 -0.341 -11.847 1.00 94.19 90 LEU A CA 1
ATOM 663 C C . LEU A 1 90 ? 13.789 -0.992 -13.159 1.00 94.19 90 LEU A C 1
ATOM 665 O O . LEU A 1 90 ? 14.700 -0.477 -13.811 1.00 94.19 90 LEU A O 1
ATOM 669 N N . ALA A 1 91 ? 13.150 -2.091 -13.570 1.00 93.81 91 ALA A N 1
ATOM 670 C CA . ALA A 1 91 ? 13.462 -2.768 -14.826 1.00 93.81 91 ALA A CA 1
ATOM 671 C C . ALA A 1 91 ? 13.080 -1.929 -16.057 1.00 93.81 91 ALA A C 1
ATOM 673 O O . ALA A 1 91 ? 13.843 -1.877 -17.028 1.00 93.81 91 ALA A O 1
ATOM 674 N N . GLN A 1 92 ? 11.921 -1.267 -16.008 1.00 94.69 92 GLN A N 1
ATOM 675 C CA . GLN A 1 92 ? 11.376 -0.484 -17.114 1.00 94.69 92 GLN A CA 1
ATOM 676 C C . GLN A 1 92 ? 12.117 0.840 -17.313 1.00 94.69 92 GLN A C 1
ATOM 678 O O . GLN A 1 92 ? 12.497 1.167 -18.435 1.00 94.69 92 GLN A O 1
ATOM 683 N N . HIS A 1 93 ? 12.321 1.604 -16.240 1.00 94.69 93 HIS A N 1
ATOM 684 C CA . HIS A 1 93 ? 12.843 2.969 -16.337 1.00 94.69 93 HIS A CA 1
ATOM 685 C C . HIS A 1 93 ? 14.351 3.065 -16.138 1.00 94.69 93 HIS A C 1
ATOM 687 O O . HIS A 1 93 ? 14.944 4.067 -16.525 1.00 94.69 93 HIS A O 1
ATOM 693 N N . ARG A 1 94 ? 14.976 2.024 -15.569 1.00 94.00 94 ARG A N 1
ATOM 694 C CA . ARG A 1 94 ? 16.422 1.955 -15.302 1.00 94.00 94 ARG A CA 1
ATOM 695 C C . ARG A 1 94 ? 16.972 3.249 -14.674 1.00 94.00 94 ARG A C 1
ATOM 697 O O . ARG A 1 94 ? 17.945 3.795 -15.194 1.00 94.00 94 ARG A O 1
ATOM 704 N N . PRO A 1 95 ? 16.377 3.724 -13.563 1.00 93.62 95 PRO A N 1
ATOM 705 C CA . PRO A 1 95 ? 16.819 4.949 -12.908 1.00 93.62 95 PRO A CA 1
ATOM 706 C C . PRO A 1 95 ? 18.279 4.847 -12.456 1.00 93.62 95 PRO A C 1
ATOM 708 O O . PRO A 1 95 ? 18.820 3.739 -12.295 1.00 93.62 95 PRO A O 1
ATOM 711 N N . ASP A 1 96 ? 18.906 6.001 -12.239 1.00 94.12 96 ASP A N 1
ATOM 712 C CA . ASP A 1 96 ? 20.269 6.081 -11.722 1.00 94.12 96 ASP A CA 1
ATOM 713 C C . ASP A 1 96 ? 20.358 5.616 -10.255 1.00 94.12 96 ASP A C 1
ATOM 715 O O . ASP A 1 96 ? 19.372 5.225 -9.626 1.00 94.12 96 ASP A O 1
ATOM 719 N N . GLN A 1 97 ? 21.569 5.593 -9.700 1.00 90.62 97 GLN A N 1
ATOM 720 C CA . GLN A 1 97 ? 21.776 5.118 -8.332 1.00 90.62 97 GLN A CA 1
ATOM 721 C C . GLN A 1 97 ? 21.058 5.984 -7.288 1.00 90.62 97 GLN A C 1
ATOM 723 O O . GLN A 1 97 ? 20.568 5.448 -6.293 1.00 90.62 97 GLN A O 1
ATOM 728 N N . PHE A 1 98 ? 20.995 7.298 -7.499 1.00 90.69 98 PHE A N 1
ATOM 729 C CA . PHE A 1 98 ? 20.382 8.218 -6.551 1.00 90.69 98 PHE A CA 1
ATOM 730 C C . PHE A 1 98 ? 18.863 8.026 -6.517 1.00 90.69 98 PHE A C 1
ATOM 732 O O . PHE A 1 98 ? 18.283 7.829 -5.446 1.00 90.69 98 PHE A O 1
ATOM 739 N N . ASP A 1 99 ? 18.234 7.969 -7.686 1.00 91.31 99 ASP A N 1
ATOM 740 C CA . ASP A 1 99 ? 16.802 7.726 -7.824 1.00 91.31 99 ASP A CA 1
ATOM 741 C C . ASP A 1 99 ? 16.410 6.348 -7.279 1.00 91.31 99 ASP A C 1
ATOM 743 O O . ASP A 1 99 ? 15.396 6.219 -6.593 1.00 91.31 99 ASP A O 1
ATOM 747 N N . ARG A 1 100 ? 17.240 5.315 -7.485 1.00 91.81 100 ARG A N 1
ATOM 748 C CA . ARG A 1 100 ? 17.030 3.990 -6.868 1.00 91.81 100 ARG A CA 1
ATOM 749 C C . ARG A 1 100 ? 16.992 4.059 -5.347 1.00 91.81 100 ARG A C 1
ATOM 751 O O . ARG A 1 100 ? 16.123 3.444 -4.733 1.00 91.81 100 ARG A O 1
ATOM 758 N N . MET A 1 101 ? 17.915 4.801 -4.735 1.00 87.50 101 MET A N 1
ATOM 759 C CA . MET A 1 101 ? 17.926 4.979 -3.282 1.00 87.50 101 MET A CA 1
ATOM 760 C C . MET A 1 101 ? 16.673 5.713 -2.798 1.00 87.50 101 MET A C 1
ATOM 762 O O . MET A 1 101 ? 16.111 5.342 -1.767 1.00 87.50 101 MET A O 1
ATOM 766 N N . LEU A 1 102 ? 16.212 6.722 -3.543 1.00 90.38 102 LEU A N 1
ATOM 767 C CA . LEU A 1 102 ? 14.995 7.460 -3.216 1.00 90.38 102 LEU A CA 1
ATOM 768 C C . LEU A 1 102 ? 13.743 6.575 -3.309 1.00 90.38 102 LEU A C 1
ATOM 770 O O . LEU A 1 102 ? 12.907 6.602 -2.404 1.00 90.38 102 LEU A O 1
ATOM 774 N N . ILE A 1 103 ? 13.633 5.770 -4.369 1.00 88.31 103 ILE A N 1
ATOM 775 C CA . ILE A 1 103 ? 12.531 4.821 -4.576 1.00 88.31 103 ILE A CA 1
ATOM 776 C C . ILE A 1 103 ? 12.487 3.800 -3.439 1.00 88.31 103 ILE A C 1
ATOM 778 O O . ILE A 1 103 ? 11.433 3.628 -2.825 1.00 88.31 103 ILE A O 1
ATOM 782 N N . ALA A 1 104 ? 13.625 3.192 -3.095 1.00 87.56 104 ALA A N 1
ATOM 783 C CA . ALA A 1 104 ? 13.703 2.227 -2.002 1.00 87.56 104 ALA A CA 1
ATOM 784 C C . ALA A 1 104 ? 13.318 2.865 -0.654 1.00 87.56 104 ALA A C 1
ATOM 786 O O . ALA A 1 104 ? 12.522 2.312 0.106 1.00 87.56 104 ALA A O 1
ATOM 787 N N . ALA A 1 105 ? 13.820 4.072 -0.370 1.00 86.06 105 ALA A N 1
ATOM 788 C CA . ALA A 1 105 ? 13.517 4.785 0.870 1.00 86.06 105 ALA A CA 1
ATOM 789 C C . ALA A 1 105 ? 12.028 5.155 0.996 1.00 86.06 105 ALA A C 1
ATOM 791 O O . ALA A 1 105 ? 11.438 5.013 2.072 1.00 86.06 105 ALA A O 1
ATOM 792 N N . GLU A 1 106 ? 11.395 5.624 -0.083 1.00 90.81 106 GLU A N 1
ATOM 793 C CA . GLU A 1 106 ? 9.969 5.954 -0.056 1.00 90.81 106 GLU A CA 1
ATOM 794 C C . GLU A 1 106 ? 9.103 4.684 -0.002 1.00 90.81 106 GLU A C 1
ATOM 796 O O . GLU A 1 106 ? 8.124 4.665 0.748 1.00 90.81 106 GLU A O 1
ATOM 801 N N . THR A 1 107 ? 9.483 3.605 -0.693 1.00 91.00 107 THR A N 1
ATOM 802 C CA . THR A 1 107 ? 8.789 2.305 -0.617 1.00 91.00 107 THR A CA 1
ATOM 803 C C . THR A 1 107 ? 8.832 1.750 0.807 1.00 91.00 107 THR A C 1
ATOM 805 O O . THR A 1 107 ? 7.783 1.420 1.373 1.00 91.00 107 THR A O 1
ATOM 808 N N . GLU A 1 108 ? 10.000 1.781 1.452 1.00 88.31 108 GLU A N 1
ATOM 809 C CA . GLU A 1 108 ? 10.172 1.372 2.849 1.00 88.31 108 GLU A CA 1
ATOM 810 C C . GLU A 1 108 ? 9.309 2.203 3.803 1.00 88.31 108 GLU A C 1
ATOM 812 O O . GLU A 1 108 ? 8.592 1.681 4.663 1.00 88.31 108 GLU A O 1
ATOM 817 N N . LYS A 1 109 ? 9.315 3.527 3.635 1.00 88.62 109 LYS A N 1
ATOM 818 C CA . LYS A 1 109 ? 8.508 4.439 4.451 1.00 88.62 109 LYS A CA 1
ATOM 819 C C . LYS A 1 109 ? 7.013 4.138 4.329 1.00 88.62 109 LYS A C 1
ATOM 821 O O . LYS A 1 109 ? 6.299 4.165 5.339 1.00 88.62 109 LYS A O 1
ATOM 826 N N . ARG A 1 110 ? 6.517 3.852 3.119 1.00 91.62 110 ARG A N 1
ATOM 827 C CA . ARG A 1 110 ? 5.106 3.486 2.892 1.00 91.62 110 ARG A CA 1
ATOM 828 C C . ARG A 1 110 ? 4.781 2.144 3.529 1.00 91.62 110 ARG A C 1
ATOM 830 O O . ARG A 1 110 ? 3.788 2.054 4.254 1.00 91.62 110 ARG A O 1
ATOM 837 N N . TRP A 1 111 ? 5.642 1.149 3.345 1.00 92.50 111 TRP A N 1
ATOM 838 C CA . TRP A 1 111 ? 5.489 -0.172 3.942 1.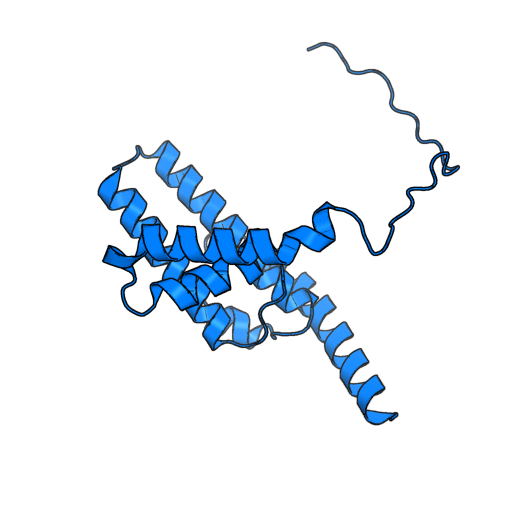00 92.50 111 TRP A CA 1
ATOM 839 C C . TRP A 1 111 ? 5.451 -0.122 5.475 1.00 92.50 111 TRP A C 1
ATOM 841 O O . TRP A 1 111 ? 4.520 -0.620 6.117 1.00 92.50 111 TRP A O 1
ATOM 851 N N . THR A 1 112 ? 6.399 0.586 6.085 1.00 89.25 112 THR A N 1
ATOM 852 C CA . THR A 1 112 ? 6.453 0.796 7.535 1.00 89.25 112 THR A CA 1
ATOM 853 C C . THR A 1 112 ? 5.227 1.546 8.060 1.00 89.25 112 THR A C 1
ATOM 855 O O . THR A 1 112 ? 4.696 1.188 9.116 1.00 89.25 112 THR A O 1
ATOM 858 N N . ALA A 1 113 ? 4.693 2.523 7.321 1.00 90.38 113 ALA A N 1
ATOM 859 C CA . ALA A 1 113 ? 3.455 3.202 7.704 1.00 90.38 113 ALA A CA 1
ATOM 860 C C . ALA A 1 113 ? 2.235 2.256 7.720 1.00 90.38 113 ALA A C 1
ATOM 862 O O . ALA A 1 113 ? 1.411 2.342 8.638 1.00 90.38 113 ALA A O 1
ATOM 863 N N . ILE A 1 114 ? 2.126 1.336 6.755 1.00 92.75 114 ILE A N 1
ATOM 864 C CA . ILE A 1 114 ? 1.040 0.340 6.684 1.00 92.75 114 ILE A CA 1
ATOM 865 C C . ILE A 1 114 ? 1.119 -0.617 7.880 1.00 92.75 114 ILE A C 1
ATOM 867 O O . ILE A 1 114 ? 0.152 -0.727 8.644 1.00 92.75 114 ILE A O 1
ATOM 871 N N . ARG A 1 115 ? 2.294 -1.222 8.116 1.00 90.50 115 ARG A N 1
ATOM 872 C CA . ARG A 1 115 ? 2.554 -2.104 9.272 1.00 90.50 115 ARG A CA 1
ATOM 873 C C . ARG A 1 115 ? 2.216 -1.409 10.593 1.00 90.50 115 ARG A C 1
ATOM 875 O O . ARG A 1 115 ? 1.481 -1.937 11.428 1.00 90.50 115 ARG A O 1
ATOM 882 N N . ARG A 1 116 ? 2.683 -0.169 10.760 1.00 88.75 116 ARG A N 1
ATOM 883 C CA . ARG A 1 116 ? 2.429 0.650 11.951 1.00 88.75 116 ARG A CA 1
ATOM 884 C C . ARG A 1 116 ? 0.947 0.939 12.174 1.00 88.75 116 ARG A C 1
ATOM 886 O O . ARG A 1 116 ? 0.502 0.970 13.322 1.00 88.75 116 ARG A O 1
ATOM 893 N N . THR A 1 117 ? 0.193 1.172 11.104 1.00 89.12 117 THR A N 1
ATOM 894 C CA . THR A 1 117 ? -1.247 1.452 11.175 1.00 89.12 117 THR A CA 1
ATOM 895 C C . THR A 1 117 ? -2.014 0.228 11.670 1.00 89.12 117 THR A C 1
ATOM 897 O O . THR A 1 117 ? -2.836 0.357 12.578 1.00 89.12 117 THR A O 1
ATOM 900 N N . ALA A 1 118 ? -1.688 -0.962 11.154 1.00 87.50 118 ALA A N 1
ATOM 901 C CA . ALA A 1 118 ? -2.272 -2.222 11.612 1.00 87.50 118 ALA A CA 1
ATOM 902 C C . ALA A 1 118 ? -1.940 -2.513 13.088 1.00 87.50 118 ALA A C 1
ATOM 904 O O . ALA A 1 118 ? -2.837 -2.817 13.879 1.00 87.50 118 ALA A O 1
ATOM 905 N N . LEU A 1 119 ? -0.674 -2.323 13.489 1.00 86.81 119 LEU A N 1
ATOM 906 C CA . LEU A 1 119 ? -0.253 -2.474 14.886 1.00 86.81 119 LEU A CA 1
ATOM 907 C C . LEU A 1 119 ? -1.015 -1.517 15.796 1.00 86.81 119 LEU A C 1
ATOM 909 O O . LEU A 1 119 ? -1.669 -1.956 16.731 1.00 86.81 119 LEU A O 1
ATOM 913 N N . ARG A 1 120 ? -1.019 -0.212 15.503 1.00 83.69 120 ARG A N 1
ATOM 914 C CA . ARG A 1 120 ? -1.696 0.782 16.353 1.00 83.69 120 ARG A CA 1
ATOM 915 C C . ARG A 1 120 ? -3.196 0.564 16.452 1.00 83.69 120 ARG A C 1
ATOM 917 O O . ARG A 1 120 ? -3.780 0.864 17.490 1.00 83.69 120 ARG A O 1
ATOM 924 N N . ALA A 1 121 ? -3.835 0.084 15.392 1.00 85.88 121 ALA A N 1
ATOM 925 C CA . ALA A 1 121 ? -5.252 -0.253 15.424 1.00 85.88 121 ALA A CA 1
ATOM 926 C C . ALA A 1 121 ? -5.551 -1.504 16.266 1.00 85.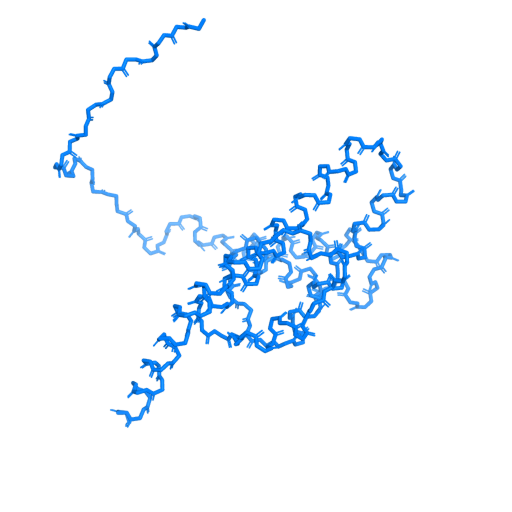88 121 ALA A C 1
ATOM 928 O O . ALA A 1 121 ? -6.711 -1.733 16.605 1.00 85.88 121 ALA A O 1
ATOM 929 N N . GLY A 1 122 ? -4.528 -2.293 16.615 1.00 82.62 122 GLY A N 1
ATOM 930 C CA . GLY A 1 122 ? -4.683 -3.567 17.306 1.00 82.62 122 GLY A CA 1
ATOM 931 C C . GLY A 1 122 ? -5.368 -4.615 16.431 1.00 82.62 122 GLY A C 1
ATOM 932 O O . GLY A 1 122 ? -5.986 -5.531 16.963 1.00 82.62 122 GLY A O 1
ATOM 933 N N . THR A 1 123 ? -5.313 -4.468 15.104 1.00 86.44 123 THR A N 1
ATOM 934 C CA . THR A 1 123 ? -5.873 -5.450 14.170 1.00 86.44 123 THR A CA 1
ATOM 935 C C . THR A 1 123 ? -4.910 -6.618 13.996 1.00 86.44 123 THR A C 1
ATOM 937 O O . THR A 1 123 ? -5.305 -7.766 14.184 1.00 86.44 123 THR A O 1
ATOM 940 N N . LEU A 1 124 ? -3.615 -6.336 13.835 1.00 87.31 124 LEU A N 1
ATOM 941 C CA . LEU A 1 124 ? -2.543 -7.335 13.772 1.00 87.31 124 LEU A CA 1
ATOM 942 C C . LEU A 1 124 ? -1.593 -7.237 14.972 1.00 87.31 124 LEU A C 1
ATOM 944 O O . LEU A 1 124 ? -1.462 -6.179 15.590 1.00 87.31 124 LEU A O 1
ATOM 948 N N . GLY A 1 125 ? -1.012 -8.373 15.359 1.00 81.44 125 GLY A N 1
ATOM 949 C CA . GLY A 1 125 ? 0.056 -8.456 16.356 1.00 81.44 125 GLY A CA 1
ATOM 950 C C . GLY A 1 125 ? 1.438 -8.295 15.716 1.00 81.44 125 GLY A C 1
ATOM 951 O O . GLY A 1 125 ? 1.562 -8.214 14.492 1.00 81.44 125 GLY A O 1
ATOM 952 N N . LEU A 1 126 ? 2.482 -8.220 16.547 1.00 82.69 126 LEU A N 1
ATOM 953 C CA . LEU A 1 126 ? 3.868 -8.138 16.067 1.00 82.69 126 LEU A CA 1
ATOM 954 C C . LEU A 1 126 ? 4.282 -9.402 15.301 1.00 82.69 126 LEU A C 1
ATOM 956 O O . LEU A 1 126 ? 5.001 -9.287 14.319 1.00 82.69 126 LEU A O 1
ATOM 960 N N . ASP A 1 127 ? 3.772 -10.563 15.704 1.00 80.88 127 ASP A N 1
ATOM 961 C CA . ASP A 1 127 ? 3.947 -11.870 15.064 1.00 80.88 127 ASP A CA 1
ATOM 962 C C . ASP A 1 127 ? 3.484 -11.887 13.600 1.00 80.88 127 ASP A C 1
ATOM 964 O O . ASP A 1 127 ? 4.197 -12.353 12.716 1.00 80.88 127 ASP A O 1
ATOM 968 N N . ALA A 1 128 ? 2.312 -11.319 13.313 1.00 82.56 128 ALA A N 1
ATOM 969 C CA . ALA A 1 128 ? 1.815 -11.214 11.945 1.00 82.56 128 ALA A CA 1
ATOM 970 C C . ALA A 1 128 ? 2.665 -10.236 11.116 1.00 82.56 128 ALA A C 1
ATOM 972 O O . ALA A 1 128 ? 2.942 -10.473 9.942 1.00 82.56 128 ALA A O 1
ATOM 973 N N . VAL A 1 129 ? 3.112 -9.137 11.728 1.00 82.44 129 VAL A N 1
ATOM 974 C CA . VAL A 1 129 ? 3.944 -8.140 11.047 1.00 82.44 129 VAL A CA 1
ATOM 975 C C . VAL A 1 129 ? 5.327 -8.700 10.714 1.00 82.44 129 VAL A C 1
ATOM 977 O O . VAL A 1 129 ? 5.801 -8.486 9.599 1.00 82.44 129 VAL A O 1
ATOM 980 N N . THR A 1 130 ? 5.946 -9.467 11.612 1.00 81.00 130 THR A N 1
ATOM 981 C CA . THR A 1 130 ? 7.214 -10.154 11.330 1.00 81.00 130 THR A CA 1
ATOM 982 C C . THR A 1 130 ? 7.030 -11.280 10.314 1.00 81.00 130 THR A C 1
ATOM 984 O O . THR A 1 130 ? 7.832 -11.399 9.395 1.00 81.00 130 THR A O 1
ATOM 987 N N . ALA A 1 131 ? 5.937 -12.047 10.381 1.00 81.38 131 ALA A N 1
ATOM 988 C CA . ALA A 1 131 ? 5.626 -13.093 9.399 1.00 81.38 131 ALA A CA 1
ATOM 989 C C . ALA A 1 131 ? 5.311 -12.560 7.985 1.00 81.38 131 ALA A C 1
ATOM 991 O O . ALA A 1 131 ? 5.311 -13.326 7.019 1.00 81.38 131 ALA A O 1
ATOM 992 N N . SER A 1 132 ? 5.008 -11.264 7.854 1.00 79.50 132 SER A N 1
ATOM 993 C CA . SER A 1 132 ? 4.851 -10.566 6.568 1.00 79.50 132 SER A CA 1
ATOM 994 C C . SER A 1 132 ? 6.134 -9.916 6.046 1.00 79.50 132 SER A C 1
ATOM 996 O O . SER A 1 132 ? 6.080 -9.206 5.043 1.00 79.50 132 SER A O 1
ATOM 998 N N . SER A 1 133 ? 7.264 -10.122 6.731 1.00 71.25 133 SER A N 1
ATOM 999 C CA . SER A 1 133 ? 8.559 -9.565 6.348 1.00 71.25 133 SER A CA 1
ATOM 1000 C C . SER A 1 133 ? 8.874 -9.837 4.873 1.00 71.25 133 SER A C 1
ATOM 1002 O O . SER A 1 133 ? 8.652 -10.935 4.358 1.00 71.25 133 SER A O 1
ATOM 1004 N N . GLN A 1 134 ? 9.348 -8.797 4.190 1.00 72.31 134 GLN A N 1
ATOM 1005 C CA . GLN A 1 134 ? 9.858 -8.852 2.826 1.00 72.31 134 GLN A CA 1
ATOM 1006 C C . GLN A 1 134 ? 11.302 -8.347 2.892 1.00 72.31 134 GLN A C 1
ATOM 1008 O O . GLN A 1 134 ? 11.481 -7.193 3.280 1.00 72.31 134 GLN A O 1
ATOM 1013 N N . PRO A 1 135 ? 12.320 -9.155 2.538 1.00 61.56 135 PRO A N 1
ATOM 1014 C CA . PRO A 1 135 ? 13.730 -8.802 2.748 1.00 61.56 135 PRO A CA 1
ATOM 1015 C C . PRO A 1 135 ? 14.157 -7.473 2.110 1.00 61.56 135 PRO A C 1
ATOM 1017 O O . PRO A 1 135 ? 14.998 -6.762 2.650 1.00 61.56 135 PRO A O 1
ATOM 1020 N N . THR A 1 136 ? 13.560 -7.114 0.973 1.00 64.62 136 THR A N 1
ATOM 1021 C CA . THR A 1 136 ? 13.825 -5.854 0.261 1.00 64.62 136 THR A CA 1
ATOM 1022 C C . THR A 1 136 ? 13.206 -4.629 0.942 1.00 64.62 136 THR A C 1
ATOM 1024 O O . THR A 1 136 ? 13.606 -3.508 0.649 1.00 64.62 136 THR A O 1
ATOM 1027 N N . LEU A 1 137 ? 12.279 -4.833 1.884 1.00 63.66 137 LEU A N 1
ATOM 1028 C CA . LEU A 1 137 ? 11.512 -3.807 2.598 1.00 63.66 137 LEU A CA 1
ATOM 1029 C C . LEU A 1 137 ? 11.794 -3.828 4.119 1.00 63.66 137 LEU A C 1
ATOM 1031 O O . LEU A 1 137 ? 10.885 -3.698 4.952 1.00 63.66 137 LEU A O 1
ATOM 1035 N N . GLU A 1 138 ? 13.047 -4.080 4.511 1.00 62.38 138 GLU A N 1
ATOM 1036 C CA . GLU A 1 138 ? 13.457 -4.147 5.927 1.00 62.38 138 GLU A CA 1
ATOM 1037 C C . GLU A 1 138 ? 14.482 -3.080 6.342 1.00 62.38 138 GLU A C 1
ATOM 1039 O O . GLU A 1 138 ? 14.960 -3.079 7.477 1.00 62.38 138 GLU A O 1
ATOM 1044 N N . ALA A 1 139 ? 14.814 -2.129 5.468 1.00 52.50 139 ALA A N 1
ATOM 1045 C CA . ALA A 1 139 ? 15.995 -1.290 5.664 1.00 52.50 139 ALA A CA 1
ATOM 1046 C C . ALA A 1 139 ? 15.868 -0.207 6.758 1.00 52.50 139 ALA A C 1
ATOM 1048 O O . ALA A 1 139 ? 16.879 0.395 7.120 1.00 52.50 139 ALA A O 1
ATOM 1049 N N . SER A 1 140 ? 14.685 0.094 7.316 1.00 48.78 140 SER A N 1
ATOM 1050 C CA . SER A 1 140 ? 14.571 1.158 8.331 1.00 48.78 140 SER A CA 1
ATOM 1051 C C . SER A 1 140 ? 13.353 1.049 9.255 1.00 48.78 140 SER A C 1
ATOM 1053 O O . SER A 1 140 ? 12.246 1.446 8.904 1.00 48.78 140 SER A O 1
ATOM 1055 N N . GLY A 1 141 ? 13.584 0.662 10.519 1.00 55.34 141 GLY A N 1
ATOM 1056 C CA . GLY A 1 141 ? 12.739 1.147 11.623 1.00 55.34 141 GLY A CA 1
ATOM 1057 C C . GLY A 1 141 ? 12.117 0.124 12.576 1.00 55.34 141 GLY A C 1
ATOM 1058 O O . GLY A 1 141 ? 11.028 0.390 13.095 1.00 55.34 141 GLY A O 1
ATOM 1059 N N . THR A 1 142 ? 12.803 -0.976 12.895 1.00 54.59 142 THR A N 1
ATOM 1060 C CA . THR A 1 142 ? 12.391 -1.959 13.923 1.00 54.59 142 THR A CA 1
ATOM 1061 C C . THR A 1 142 ? 11.990 -1.316 15.260 1.00 54.59 142 THR A C 1
ATOM 1063 O O . THR A 1 142 ? 10.962 -1.674 15.836 1.00 54.59 142 THR A O 1
ATOM 1066 N N . ASN A 1 143 ? 12.708 -0.285 15.719 1.00 51.41 143 ASN A N 1
ATOM 1067 C CA . ASN A 1 143 ? 12.425 0.364 17.008 1.00 51.41 143 ASN A CA 1
ATOM 1068 C C . ASN A 1 143 ? 11.086 1.147 17.033 1.00 51.41 143 ASN A C 1
ATOM 1070 O O . ASN A 1 143 ? 10.410 1.239 18.057 1.00 51.41 143 ASN A O 1
ATOM 1074 N N . SER A 1 144 ? 10.642 1.680 15.888 1.00 58.03 144 SER A N 1
ATOM 1075 C CA . SER A 1 144 ? 9.372 2.424 15.785 1.00 58.03 144 SER A CA 1
ATOM 1076 C C . SER A 1 144 ? 8.131 1.513 15.776 1.00 58.03 144 SER A C 1
ATOM 1078 O O . SER A 1 144 ? 7.020 1.935 16.139 1.00 58.03 144 SER A O 1
ATOM 1080 N N . LEU A 1 145 ? 8.324 0.250 15.381 1.00 59.38 145 LEU A N 1
ATOM 1081 C CA . LEU A 1 145 ? 7.282 -0.771 15.324 1.00 59.38 145 LEU A CA 1
ATOM 1082 C C . LEU A 1 145 ? 6.970 -1.328 16.718 1.00 59.38 145 LEU A C 1
ATOM 1084 O O . LEU A 1 145 ? 5.796 -1.525 17.028 1.00 59.38 145 LEU A O 1
ATOM 1088 N N . LEU A 1 146 ? 7.972 -1.454 17.596 1.00 62.59 146 LEU A N 1
ATOM 1089 C CA . LEU A 1 146 ? 7.801 -1.919 18.981 1.00 62.59 146 LEU A CA 1
ATOM 1090 C C . LEU A 1 146 ? 6.828 -1.036 19.783 1.00 62.59 146 LEU A C 1
ATOM 1092 O O . LEU A 1 146 ? 5.829 -1.526 20.313 1.00 62.59 146 LEU A O 1
ATOM 1096 N N . TRP A 1 147 ? 7.039 0.286 19.784 1.00 57.25 147 TRP A N 1
ATOM 1097 C CA . TRP A 1 147 ? 6.131 1.245 20.437 1.00 57.25 147 TRP A CA 1
ATOM 1098 C C . TRP A 1 147 ? 4.713 1.223 19.865 1.00 57.25 147 TRP A C 1
ATOM 1100 O O . TRP A 1 147 ? 3.727 1.455 20.566 1.00 57.25 147 TRP A O 1
ATOM 1110 N N . SER A 1 148 ? 4.596 0.949 18.570 1.00 62.47 148 SER A N 1
ATOM 1111 C CA . SER A 1 148 ? 3.306 0.872 17.892 1.00 62.47 148 SER A CA 1
ATOM 1112 C C . SER A 1 148 ? 2.560 -0.419 18.241 1.00 62.47 148 SER A C 1
ATOM 1114 O O . SER A 1 148 ? 1.340 -0.377 18.402 1.00 62.47 148 SER A O 1
ATOM 1116 N N . GLY A 1 149 ? 3.288 -1.524 18.434 1.00 58.72 149 GLY A N 1
ATOM 1117 C CA . GLY A 1 149 ? 2.761 -2.785 18.954 1.00 58.72 149 GLY A CA 1
ATOM 1118 C C . GLY A 1 149 ? 2.178 -2.639 20.360 1.00 58.72 149 GLY A C 1
ATOM 1119 O O . GLY A 1 149 ? 1.056 -3.082 20.587 1.00 58.72 149 GLY A O 1
ATOM 1120 N N . LEU A 1 150 ? 2.865 -1.930 21.264 1.00 66.00 150 LEU A N 1
ATOM 1121 C CA . LEU A 1 150 ? 2.381 -1.674 22.632 1.00 66.00 150 LEU A CA 1
ATOM 1122 C C . LEU A 1 150 ? 1.054 -0.889 22.673 1.00 66.00 150 LEU A C 1
ATOM 1124 O O . LEU A 1 150 ? 0.165 -1.191 23.466 1.00 66.00 150 LEU A O 1
ATOM 1128 N N . ILE A 1 151 ? 0.875 0.102 21.792 1.00 66.50 151 ILE A N 1
ATOM 1129 C CA . ILE A 1 151 ? -0.406 0.828 21.673 1.00 66.50 151 ILE A CA 1
ATOM 1130 C C . ILE A 1 151 ? -1.513 -0.106 21.153 1.00 66.50 151 ILE A C 1
ATOM 1132 O O . ILE A 1 151 ? -2.664 -0.031 21.590 1.00 66.50 151 ILE A O 1
ATOM 1136 N N . GLY A 1 152 ? -1.165 -0.984 20.213 1.00 61.91 152 GLY A N 1
ATOM 1137 C CA . GLY A 1 152 ? -2.070 -1.967 19.630 1.00 61.91 152 GLY A CA 1
ATOM 1138 C C . GLY A 1 152 ? -2.603 -2.986 20.621 1.00 61.91 152 GLY A C 1
ATOM 1139 O O . GLY A 1 152 ? -3.808 -3.243 20.664 1.00 61.91 152 GLY A O 1
ATOM 1140 N N . THR A 1 153 ? -1.714 -3.555 21.433 1.00 68.00 153 THR A N 1
ATOM 1141 C CA . THR A 1 153 ? -2.070 -4.547 22.454 1.00 68.00 153 THR A CA 1
ATOM 1142 C C . THR A 1 153 ? -3.017 -3.954 23.495 1.00 68.00 153 THR A C 1
ATOM 1144 O O . THR A 1 153 ? -4.029 -4.581 23.810 1.00 68.00 153 THR A O 1
ATOM 1147 N N . ALA A 1 154 ? -2.781 -2.712 23.934 1.00 66.50 154 ALA A N 1
ATOM 1148 C CA . ALA A 1 154 ? -3.679 -2.000 24.844 1.00 66.50 154 ALA A CA 1
ATOM 1149 C C . ALA A 1 154 ? -5.102 -1.840 24.266 1.00 66.50 154 ALA A C 1
ATOM 1151 O O . ALA A 1 154 ? -6.088 -2.124 24.949 1.00 66.50 154 ALA A O 1
ATOM 1152 N N . ARG A 1 155 ? -5.237 -1.458 22.987 1.00 68.19 155 ARG A N 1
ATOM 1153 C CA . ARG A 1 155 ? -6.558 -1.338 22.333 1.00 68.19 155 ARG A CA 1
ATOM 1154 C C . ARG A 1 155 ? -7.238 -2.683 22.103 1.00 68.19 155 ARG A C 1
ATOM 1156 O O . ARG A 1 155 ? -8.462 -2.767 22.218 1.00 68.19 155 ARG A O 1
ATOM 1163 N N . ARG A 1 156 ? -6.475 -3.733 21.780 1.00 67.94 156 ARG A N 1
ATOM 1164 C CA . ARG A 1 156 ? -7.010 -5.094 21.626 1.00 67.94 156 ARG A CA 1
ATOM 1165 C C . ARG A 1 156 ? -7.610 -5.576 22.949 1.00 67.94 156 ARG A C 1
ATOM 1167 O O . ARG A 1 156 ? -8.761 -5.998 22.959 1.00 67.94 156 ARG A O 1
ATOM 1174 N N . ALA A 1 157 ? -6.889 -5.399 24.057 1.00 69.69 157 ALA A N 1
ATOM 1175 C CA . ALA A 1 157 ? -7.371 -5.736 25.397 1.00 69.69 157 ALA A CA 1
ATOM 1176 C C . ALA A 1 157 ? -8.653 -4.967 25.773 1.00 69.69 157 ALA A C 1
ATOM 1178 O O . ALA A 1 157 ? -9.616 -5.566 26.250 1.00 69.69 157 ALA A O 1
ATOM 1179 N N . GLN A 1 158 ? -8.719 -3.662 25.480 1.00 69.94 158 GLN A N 1
ATOM 1180 C CA . GLN A 1 158 ? -9.931 -2.860 25.700 1.00 69.94 158 GLN A CA 1
ATOM 1181 C C . GLN A 1 158 ? -11.141 -3.352 24.888 1.00 69.94 158 GLN A C 1
ATOM 1183 O O . GLN A 1 158 ? -12.259 -3.346 25.403 1.00 69.94 158 GLN A O 1
ATOM 1188 N N . ARG A 1 159 ? -10.951 -3.793 23.635 1.00 67.81 159 ARG A N 1
ATOM 1189 C CA . ARG A 1 159 ? -12.044 -4.347 22.810 1.00 67.81 159 ARG A CA 1
ATOM 1190 C C . ARG A 1 159 ? -12.550 -5.680 23.350 1.00 67.81 159 ARG A C 1
ATOM 1192 O O . ARG A 1 159 ? -13.761 -5.859 23.413 1.00 67.81 159 ARG A O 1
ATOM 1199 N N . THR A 1 160 ? -11.656 -6.572 23.774 1.00 67.19 160 THR A N 1
ATOM 1200 C CA . THR A 1 160 ? -12.040 -7.862 24.368 1.00 67.19 160 THR A CA 1
ATOM 1201 C C . THR A 1 160 ? -12.812 -7.664 25.677 1.00 67.19 160 THR A C 1
ATOM 1203 O O . THR A 1 160 ? -13.854 -8.278 25.876 1.00 67.19 160 THR A O 1
ATOM 1206 N N . LEU A 1 161 ? -12.377 -6.727 26.528 1.00 62.19 161 LEU A N 1
ATOM 1207 C CA . LEU A 1 161 ? -13.074 -6.382 27.776 1.00 62.19 161 LEU A CA 1
ATOM 1208 C C . LEU A 1 161 ? -14.447 -5.737 27.542 1.00 62.19 161 LEU A C 1
ATOM 1210 O O . LEU A 1 161 ? -15.377 -5.974 28.310 1.00 62.19 161 LEU A O 1
ATOM 1214 N N . LYS A 1 162 ? -14.592 -4.931 26.484 1.00 59.53 162 LYS A N 1
ATOM 1215 C CA . LYS A 1 162 ? -15.876 -4.320 26.112 1.00 59.53 162 LYS A CA 1
ATOM 1216 C C . LYS A 1 162 ? -16.839 -5.328 25.470 1.00 59.53 162 LYS A C 1
ATOM 1218 O O . LYS A 1 162 ? -18.039 -5.188 25.653 1.00 59.53 162 LYS A O 1
ATOM 1223 N N . GLY A 1 163 ? -16.324 -6.340 24.768 1.00 50.50 163 GLY A N 1
ATOM 1224 C CA . GLY A 1 163 ? -17.118 -7.445 24.215 1.00 50.50 163 GLY A CA 1
ATOM 1225 C C . GLY A 1 163 ? -17.561 -8.483 25.252 1.00 50.50 163 GLY A C 1
ATOM 1226 O O . GLY A 1 163 ? -18.577 -9.124 25.051 1.00 50.50 163 GLY A O 1
ATOM 1227 N N . SER A 1 164 ? -16.846 -8.613 26.374 1.00 48.06 164 SER A N 1
ATOM 1228 C CA . SER A 1 164 ? -17.210 -9.503 27.492 1.00 48.06 164 SER A CA 1
ATOM 1229 C C . SER A 1 164 ? -18.223 -8.885 28.475 1.00 48.06 164 SER A C 1
ATOM 1231 O O . SER A 1 164 ? -18.568 -9.515 29.472 1.00 48.06 164 SER A O 1
ATOM 1233 N N . ARG A 1 165 ? -18.645 -7.635 28.243 1.00 46.50 165 ARG A N 1
ATOM 1234 C CA . ARG A 1 165 ? -19.607 -6.879 29.070 1.00 46.50 165 ARG A CA 1
ATOM 1235 C C . ARG A 1 165 ? -20.917 -6.560 28.330 1.00 46.50 165 ARG A C 1
ATOM 1237 O O . ARG A 1 165 ? -21.672 -5.711 28.798 1.00 46.50 165 ARG A O 1
ATOM 1244 N N . ALA A 1 166 ? -21.149 -7.198 27.186 1.00 43.44 166 ALA A N 1
ATOM 1245 C CA . ALA A 1 166 ? -22.414 -7.201 26.456 1.00 43.44 166 ALA A CA 1
ATOM 1246 C C . ALA A 1 166 ? -23.004 -8.612 26.523 1.00 43.44 166 ALA A C 1
ATOM 1248 O O . ALA A 1 166 ? -24.245 -8.708 26.594 1.00 43.44 166 ALA A O 1
#

Radius of gyration: 19.86 Å; chains: 1; bounding box: 44×49×47 Å

pLDDT: mean 81.31, std 14.94, range [43.44, 97.5]

Sequence (166 aa):
MQALGRIARLDTPLTIYRQHEGGVSKRFAETMAASATRVLAEAHDTRLGDQAPAAAAALVAHNMAKAPVRDLATLKLIGSTLVELESAFLAQHRPDQFDRMLIAAETEKRWTAIRRTALRAGTLGLDAVTASSQPTLEASGTNSLLWSGLIGTARRAQRTLKGSRA

Secondary structure (DSSP, 8-state):
-PPPPPPPPPSS--------TT-HHHHTHHHHHHHHHHHHHHHHHHHHGGGHHHHHHHIIIIIIS-PPP-SHHHHHHHHHHHHHHHHHHHHHH---HHHHHHHHHHHHHHHHHHHHHHHHHTSS-HHHHHHT--GGG-SS-HHHHHHHHHHHHHHHHHHHHHHTT-